Protein AF-A0A0S8CFD9-F1 (afdb_monomer_lite)

Sequence (136 aa):
MGNGNPRMIHVLEFGCQAPLKFYMHCTACPQFEESCTDLMLGKEILGGKKKLVYNGTDYVEGSVHASSFNCTAPLQYFEKSKKKCGHMGRCREEGLLLALLSGKKGLDCSQKTAIELPIKKRPRKVAQSEAVAVVS

Radius of gyration: 24.29 Å; chains: 1; bounding box: 42×68×75 Å

pLDDT: mean 71.14, std 16.25, range [38.03, 89.5]

Foldseek 3D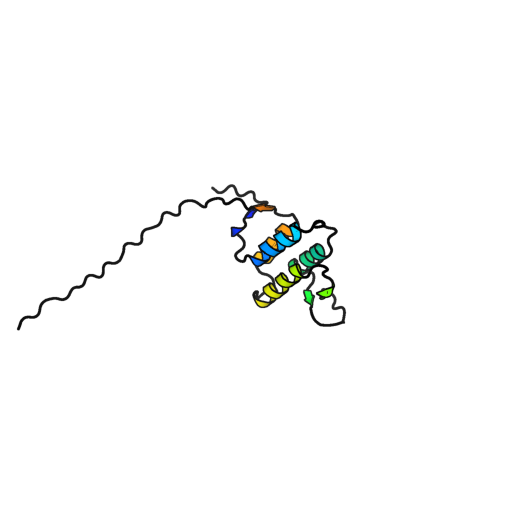i:
DDPDPPQEDEPVVDPDCLLVVLLVVLVPDPPLDPPQQQLVVLLCVLVQQADEDDDDPDDDPRYDYQVSDPDCSNVVSQVVQCVPPPPNSDDPSSVVSSCCSVSSHDYDHDPPVPDPPPPPPDPPPDDDDDDDDDDD

Structure (mmCIF, N/CA/C/O backbone):
data_AF-A0A0S8CFD9-F1
#
_entry.id   AF-A0A0S8CFD9-F1
#
loop_
_atom_site.group_PDB
_atom_site.id
_atom_site.type_symbol
_atom_site.label_atom_id
_atom_site.label_alt_id
_atom_site.label_comp_id
_atom_site.label_asym_id
_atom_site.label_entity_id
_atom_site.label_seq_id
_atom_site.pdbx_PDB_ins_code
_atom_site.Cartn_x
_atom_site.Cartn_y
_atom_site.Cartn_z
_atom_site.occupancy
_atom_site.B_iso_or_equiv
_atom_site.auth_seq_id
_atom_site.auth_comp_id
_atom_site.auth_asym_id
_atom_site.auth_atom_id
_atom_site.pdbx_PDB_model_num
ATOM 1 N N . MET A 1 1 ? 22.351 -17.065 -15.302 1.00 38.03 1 MET A N 1
ATOM 2 C CA . MET A 1 1 ? 22.212 -16.852 -13.844 1.00 38.03 1 MET A CA 1
ATOM 3 C C . MET A 1 1 ? 21.793 -15.411 -13.614 1.00 38.03 1 MET A C 1
ATOM 5 O O . MET A 1 1 ? 22.535 -14.506 -13.971 1.00 38.03 1 MET A O 1
ATOM 9 N N . GLY A 1 2 ? 20.561 -15.188 -13.158 1.00 44.53 2 GLY A N 1
ATOM 10 C CA . GLY A 1 2 ? 20.028 -13.842 -12.973 1.00 44.53 2 GLY A CA 1
ATOM 11 C C . GLY A 1 2 ? 20.650 -13.179 -11.751 1.00 44.53 2 GLY A C 1
ATOM 12 O O . GLY A 1 2 ? 20.253 -13.480 -10.633 1.00 44.53 2 GLY A O 1
ATOM 13 N N . ASN A 1 3 ? 21.586 -12.254 -11.964 1.00 45.25 3 ASN A N 1
ATOM 14 C CA . ASN A 1 3 ? 21.923 -11.243 -10.964 1.00 45.25 3 ASN A CA 1
ATOM 15 C C . ASN A 1 3 ? 20.725 -10.286 -10.852 1.00 45.25 3 ASN A C 1
ATOM 17 O O . ASN A 1 3 ? 20.642 -9.264 -11.539 1.00 45.25 3 ASN A O 1
ATOM 21 N N . GLY A 1 4 ? 19.720 -10.696 -10.082 1.00 53.72 4 GLY A N 1
ATOM 22 C CA . GLY A 1 4 ? 18.729 -9.791 -9.519 1.00 53.72 4 GLY A CA 1
ATOM 23 C C . GLY A 1 4 ? 19.340 -9.189 -8.265 1.00 53.72 4 GLY A C 1
ATOM 24 O O . GLY A 1 4 ? 19.803 -9.925 -7.398 1.00 53.72 4 GLY A O 1
ATOM 25 N N . ASN A 1 5 ? 19.387 -7.863 -8.175 1.00 59.53 5 ASN A N 1
ATOM 26 C CA . ASN A 1 5 ? 19.776 -7.215 -6.931 1.00 59.53 5 ASN A CA 1
ATOM 27 C C . ASN A 1 5 ? 18.731 -7.622 -5.870 1.00 59.53 5 ASN A C 1
ATOM 29 O O . ASN A 1 5 ? 17.555 -7.313 -6.064 1.00 59.53 5 ASN A O 1
ATOM 33 N N . PRO A 1 6 ? 19.096 -8.321 -4.776 1.00 66.75 6 PRO A N 1
ATOM 34 C CA . PRO A 1 6 ? 18.129 -8.876 -3.817 1.00 66.75 6 PRO A CA 1
ATOM 35 C C . PRO A 1 6 ? 17.280 -7.800 -3.117 1.00 66.75 6 PRO A C 1
ATOM 37 O O . PRO A 1 6 ? 16.282 -8.105 -2.458 1.00 66.75 6 PRO A O 1
ATOM 40 N N . ARG A 1 7 ? 17.672 -6.532 -3.279 1.00 83.00 7 ARG A N 1
ATOM 41 C CA . ARG A 1 7 ? 16.973 -5.343 -2.794 1.00 83.00 7 ARG A CA 1
ATOM 42 C C . ARG A 1 7 ? 15.937 -4.783 -3.771 1.00 83.00 7 ARG A C 1
ATOM 44 O O . ARG A 1 7 ? 15.326 -3.778 -3.441 1.00 83.00 7 ARG A O 1
ATOM 51 N N . MET A 1 8 ? 15.719 -5.387 -4.937 1.00 87.31 8 MET A N 1
ATOM 52 C CA . MET A 1 8 ? 14.752 -4.903 -5.928 1.00 87.31 8 MET A CA 1
ATOM 53 C C . MET A 1 8 ? 13.580 -5.879 -6.081 1.00 87.31 8 MET A C 1
ATOM 55 O O . MET A 1 8 ? 13.761 -7.091 -5.970 1.00 87.31 8 MET A O 1
ATOM 59 N N . ILE A 1 9 ? 12.382 -5.345 -6.318 1.00 87.75 9 ILE A N 1
ATOM 60 C CA . ILE A 1 9 ? 11.201 -6.088 -6.773 1.00 87.75 9 ILE A CA 1
ATOM 61 C C . ILE A 1 9 ? 10.943 -5.668 -8.213 1.00 87.75 9 ILE A C 1
ATOM 63 O O . ILE A 1 9 ? 10.767 -4.480 -8.487 1.00 87.75 9 ILE A O 1
ATOM 67 N N . HIS A 1 10 ? 10.895 -6.625 -9.129 1.00 87.94 10 HIS A N 1
ATOM 68 C CA . HIS A 1 10 ? 10.576 -6.341 -10.520 1.00 87.94 10 HIS A CA 1
ATOM 69 C C . HIS A 1 10 ? 9.066 -6.132 -10.702 1.00 87.94 10 HIS A C 1
ATOM 71 O O . HIS A 1 10 ? 8.259 -6.848 -10.107 1.00 87.94 10 HIS A O 1
ATOM 77 N N . VAL A 1 11 ? 8.651 -5.201 -11.569 1.00 85.00 11 VAL A N 1
ATOM 78 C CA . VAL A 1 11 ? 7.219 -4.911 -11.820 1.00 85.00 11 VAL A CA 1
ATOM 79 C C . VAL A 1 11 ? 6.401 -6.149 -12.218 1.00 85.00 11 VAL A C 1
ATOM 81 O O . VAL A 1 11 ? 5.229 -6.250 -11.869 1.00 85.00 11 VAL A O 1
ATOM 84 N N . LEU A 1 12 ? 7.027 -7.117 -12.899 1.00 84.75 12 LEU A N 1
ATOM 85 C CA . LEU A 1 12 ? 6.398 -8.385 -13.308 1.00 84.75 12 LEU A CA 1
ATOM 86 C C . LEU A 1 12 ? 6.181 -9.379 -12.155 1.00 84.75 12 LEU A C 1
ATOM 88 O O . LEU A 1 12 ? 5.481 -10.372 -12.336 1.00 84.75 12 LEU A O 1
ATOM 92 N N . GLU A 1 13 ? 6.765 -9.149 -10.977 1.00 83.94 13 GLU A N 1
ATOM 93 C CA . GLU A 1 13 ? 6.500 -9.985 -9.799 1.00 83.94 13 GLU A CA 1
ATOM 94 C C . GLU A 1 13 ? 5.101 -9.748 -9.220 1.00 83.94 13 GLU A C 1
ATOM 96 O O . GLU A 1 13 ? 4.577 -10.608 -8.506 1.00 83.94 13 GLU A O 1
ATOM 101 N N . PHE A 1 14 ? 4.481 -8.611 -9.548 1.00 78.94 14 PHE A N 1
ATOM 102 C CA . PHE A 1 14 ? 3.106 -8.309 -9.187 1.00 78.94 14 PHE A CA 1
ATOM 103 C C . PHE A 1 14 ? 2.140 -9.015 -10.145 1.00 78.94 14 PHE A C 1
ATOM 105 O O . PHE A 1 14 ? 1.973 -8.607 -11.293 1.00 78.94 14 PHE A O 1
ATOM 112 N N . GLY A 1 15 ? 1.432 -10.038 -9.655 1.00 74.19 15 GLY A N 1
ATOM 113 C CA . GLY A 1 15 ? 0.377 -10.721 -10.418 1.00 74.19 15 GLY A CA 1
ATOM 114 C C . GLY A 1 15 ? -0.862 -9.851 -10.675 1.00 74.19 15 GLY A C 1
ATOM 115 O O . GLY A 1 15 ? -1.696 -10.174 -11.518 1.00 74.19 15 GLY A O 1
ATOM 116 N N . CYS A 1 16 ? -0.981 -8.723 -9.971 1.00 77.06 16 CYS A N 1
ATOM 117 C CA . CYS A 1 16 ? -2.039 -7.733 -10.127 1.00 77.06 16 CYS A CA 1
ATOM 118 C C . CYS A 1 16 ? -1.429 -6.332 -10.231 1.00 77.06 16 CYS A C 1
ATOM 120 O O . CYS A 1 16 ? -0.510 -5.998 -9.491 1.00 77.06 16 CYS A O 1
ATOM 122 N N . GLN A 1 17 ? -1.979 -5.473 -11.093 1.00 78.25 17 GLN A N 1
ATOM 123 C CA . GLN A 1 17 ? -1.491 -4.094 -11.232 1.00 78.25 17 GLN A CA 1
ATOM 124 C C . GLN A 1 17 ? -1.951 -3.141 -10.120 1.00 78.25 17 GLN A C 1
ATOM 126 O O . GLN A 1 17 ? -1.376 -2.066 -9.972 1.00 78.25 17 GLN A O 1
ATOM 131 N N . ALA A 1 18 ? -2.996 -3.475 -9.356 1.00 80.81 18 ALA A N 1
ATOM 132 C CA . ALA A 1 18 ? -3.547 -2.560 -8.350 1.00 80.81 18 ALA A CA 1
ATOM 133 C C . ALA A 1 18 ? -2.528 -2.129 -7.263 1.00 80.81 18 ALA A C 1
ATOM 135 O O . ALA A 1 18 ? -2.430 -0.925 -7.026 1.00 80.81 18 ALA A O 1
ATOM 136 N N . PRO A 1 19 ? -1.725 -3.034 -6.664 1.00 82.25 19 PRO A N 1
ATOM 137 C CA . PRO A 1 19 ? -0.672 -2.653 -5.719 1.00 82.25 19 PRO A CA 1
ATOM 138 C C . PRO A 1 19 ? 0.404 -1.761 -6.349 1.00 82.25 19 PRO A C 1
ATOM 140 O O . PRO A 1 19 ? 0.834 -0.785 -5.743 1.00 82.25 19 PRO A O 1
ATOM 143 N N . LEU A 1 20 ? 0.802 -2.043 -7.594 1.00 82.62 20 LEU A N 1
ATOM 144 C CA . LEU A 1 20 ? 1.786 -1.224 -8.303 1.00 82.62 20 LEU A CA 1
ATOM 145 C C . LEU A 1 20 ? 1.267 0.203 -8.537 1.00 82.62 20 LEU A C 1
ATOM 147 O O . LEU A 1 20 ? 1.984 1.173 -8.307 1.00 82.62 20 LEU A O 1
ATOM 151 N N . LYS A 1 21 ? -0.002 0.339 -8.942 1.00 82.69 21 LYS A N 1
ATOM 152 C CA . LYS A 1 21 ? -0.660 1.643 -9.119 1.00 82.69 21 LYS A CA 1
ATOM 153 C C . LYS A 1 21 ? -0.768 2.418 -7.808 1.00 82.69 21 LYS A C 1
ATOM 155 O O . LYS A 1 21 ? -0.552 3.624 -7.816 1.00 82.69 21 LYS A O 1
ATOM 160 N N . PHE A 1 22 ? -1.060 1.733 -6.701 1.00 83.69 22 PHE A N 1
ATOM 161 C CA . PHE A 1 22 ? -1.041 2.341 -5.372 1.00 83.69 22 PHE A CA 1
ATOM 162 C C . PHE A 1 22 ? 0.343 2.912 -5.056 1.00 83.69 22 PHE A C 1
ATOM 164 O O . PHE A 1 22 ? 0.452 4.089 -4.731 1.00 83.69 22 PHE A O 1
ATOM 171 N N . TYR A 1 23 ? 1.398 2.104 -5.207 1.00 85.56 23 TYR A N 1
ATOM 172 C CA . TYR A 1 23 ? 2.767 2.535 -4.925 1.00 85.56 23 TYR A CA 1
ATOM 173 C C . TYR A 1 23 ? 3.155 3.767 -5.750 1.00 85.56 23 TYR A C 1
ATOM 175 O O . TYR A 1 23 ? 3.583 4.761 -5.176 1.00 85.56 23 TYR A O 1
ATOM 183 N N . MET A 1 24 ? 2.914 3.735 -7.065 1.00 84.12 24 MET A N 1
ATOM 184 C CA . MET A 1 24 ? 3.189 4.859 -7.969 1.00 84.12 24 MET A CA 1
ATOM 185 C C . MET A 1 24 ? 2.437 6.134 -7.575 1.00 84.12 24 MET A C 1
ATOM 187 O O . MET A 1 24 ? 3.003 7.225 -7.617 1.00 84.12 24 MET A O 1
ATOM 191 N N . HIS A 1 25 ? 1.170 6.003 -7.174 1.00 82.06 25 HIS A N 1
ATOM 192 C CA . HIS A 1 25 ? 0.373 7.140 -6.727 1.00 82.06 25 HIS A CA 1
ATOM 193 C C . HIS A 1 25 ? 0.934 7.746 -5.441 1.00 82.06 25 HIS A C 1
ATOM 195 O O . HIS A 1 25 ? 1.066 8.963 -5.342 1.00 82.06 25 HIS A O 1
ATOM 201 N N . CYS A 1 26 ? 1.319 6.906 -4.478 1.00 79.88 26 CYS A N 1
ATOM 202 C CA . CYS A 1 26 ? 1.942 7.387 -3.258 1.00 79.88 26 CYS A CA 1
ATOM 203 C C . CYS A 1 26 ? 3.287 8.061 -3.552 1.00 79.88 26 CYS A C 1
ATOM 205 O O . CYS A 1 26 ? 3.486 9.171 -3.085 1.00 79.88 26 CYS A O 1
ATOM 207 N N . THR A 1 27 ? 4.162 7.472 -4.377 1.00 81.56 27 THR A N 1
ATOM 208 C CA . THR A 1 27 ? 5.469 8.068 -4.724 1.00 81.56 27 THR A CA 1
ATOM 209 C C . THR A 1 27 ? 5.372 9.376 -5.507 1.00 81.56 27 THR A C 1
ATOM 211 O O . THR A 1 27 ? 6.315 10.155 -5.500 1.00 81.56 27 THR A O 1
ATOM 214 N N . ALA A 1 28 ? 4.254 9.619 -6.197 1.00 81.25 28 ALA A N 1
ATOM 215 C CA . ALA A 1 28 ? 4.000 10.882 -6.886 1.00 81.25 28 ALA A CA 1
ATOM 216 C C . ALA A 1 28 ? 3.545 12.001 -5.931 1.00 81.25 28 ALA A C 1
ATOM 218 O O . ALA A 1 28 ? 3.490 13.163 -6.332 1.00 81.25 28 ALA A O 1
ATOM 219 N N . CYS A 1 29 ? 3.200 11.671 -4.682 1.00 75.00 29 CYS A N 1
ATOM 220 C CA . CYS A 1 29 ? 2.855 12.666 -3.680 1.00 75.00 29 CYS A CA 1
ATOM 221 C C . CYS A 1 29 ? 4.117 13.456 -3.287 1.00 75.00 29 CYS A C 1
ATOM 223 O O . CYS A 1 29 ? 5.112 12.846 -2.897 1.00 75.00 29 CYS A O 1
ATOM 225 N N . PRO A 1 30 ? 4.090 14.801 -3.314 1.00 72.69 30 PRO A N 1
ATOM 226 C CA . PRO A 1 30 ? 5.240 15.617 -2.920 1.00 72.69 30 PRO A CA 1
ATOM 227 C C . PRO A 1 30 ? 5.613 15.445 -1.443 1.00 72.69 30 PRO A C 1
ATOM 229 O O . PRO A 1 30 ? 6.729 15.752 -1.051 1.00 72.69 30 PRO A O 1
ATOM 232 N N . GLN A 1 31 ? 4.684 14.936 -0.631 1.00 71.25 31 GLN A N 1
ATOM 233 C CA . GLN A 1 31 ? 4.894 14.624 0.778 1.00 71.25 31 GLN A CA 1
ATOM 234 C C . GLN A 1 31 ? 5.145 13.129 1.007 1.00 71.25 31 GLN A C 1
ATOM 236 O O . GLN A 1 31 ? 4.879 12.655 2.103 1.00 71.25 31 GLN A O 1
ATOM 241 N N . PHE A 1 32 ? 5.574 12.353 0.002 1.00 74.19 32 PHE A N 1
ATOM 242 C CA . PHE A 1 32 ? 5.852 10.917 0.148 1.00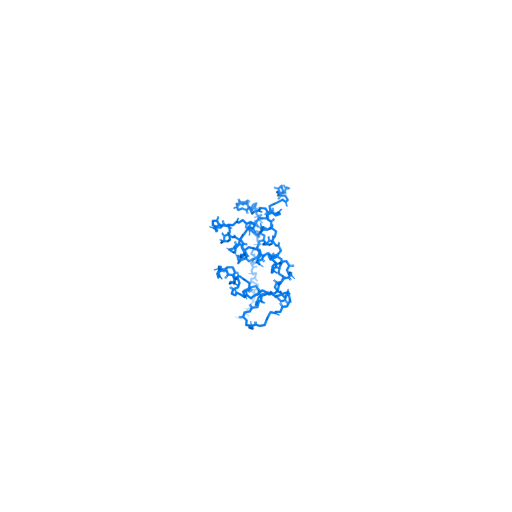 74.19 32 PHE A CA 1
ATOM 243 C C . PHE A 1 32 ? 7.107 10.653 0.994 1.00 74.19 32 PHE A C 1
ATOM 245 O O . PHE A 1 32 ? 8.140 10.183 0.525 1.00 74.19 32 PHE A O 1
ATOM 252 N N . GLU A 1 33 ? 6.986 10.951 2.276 1.00 72.88 33 GLU A N 1
ATOM 253 C CA . GLU A 1 33 ? 7.989 10.777 3.311 1.00 72.88 33 GLU A CA 1
ATOM 254 C C . GLU A 1 33 ? 7.351 10.055 4.502 1.00 72.88 33 GLU A C 1
ATOM 256 O O . GLU A 1 33 ? 6.136 9.842 4.553 1.00 72.88 33 GLU A O 1
ATOM 261 N N . GLU A 1 34 ? 8.155 9.660 5.489 1.00 69.81 34 GLU A N 1
ATOM 262 C CA . GLU A 1 34 ? 7.634 8.991 6.690 1.00 69.81 34 GLU A CA 1
ATOM 263 C C . GLU A 1 34 ? 6.630 9.844 7.481 1.00 69.81 34 GLU A C 1
ATOM 265 O O . GLU A 1 34 ? 5.819 9.293 8.220 1.00 69.81 34 GLU A O 1
ATOM 270 N N . SER A 1 35 ? 6.628 11.162 7.274 1.00 76.25 35 SER A N 1
ATOM 271 C CA . SER A 1 35 ? 5.670 12.111 7.847 1.00 76.25 35 SER A CA 1
ATOM 272 C C . SER A 1 35 ? 4.277 12.063 7.198 1.00 76.25 35 SER A C 1
ATOM 274 O O . SER A 1 35 ? 3.335 12.646 7.736 1.00 76.25 35 SER A O 1
ATOM 276 N N . CYS A 1 36 ? 4.101 11.360 6.072 1.00 82.75 36 CYS A N 1
ATOM 277 C CA . CYS A 1 36 ? 2.810 11.235 5.401 1.00 82.75 36 CYS A CA 1
ATOM 278 C C . CYS A 1 36 ? 1.851 10.333 6.185 1.00 82.75 36 CYS A C 1
ATOM 280 O O . CYS A 1 36 ? 2.033 9.113 6.258 1.00 82.75 36 CYS A O 1
ATOM 282 N N . THR A 1 37 ? 0.769 10.915 6.700 1.00 83.62 37 THR A N 1
ATOM 283 C CA . THR A 1 37 ? -0.266 10.188 7.448 1.00 83.62 37 THR A CA 1
ATOM 284 C C . THR A 1 37 ? -0.853 9.021 6.654 1.00 83.62 37 THR A C 1
ATOM 286 O O . THR A 1 37 ? -0.914 7.904 7.164 1.00 83.62 37 THR A O 1
ATOM 289 N N . ASP A 1 38 ? -1.210 9.228 5.384 1.00 82.94 38 ASP A N 1
ATOM 290 C CA . ASP A 1 38 ? -1.813 8.182 4.543 1.00 82.94 38 ASP A CA 1
ATOM 291 C C . ASP A 1 38 ? -0.858 7.006 4.310 1.00 82.94 38 ASP A C 1
ATOM 293 O O . ASP A 1 38 ? -1.276 5.845 4.278 1.00 82.94 38 ASP A O 1
ATOM 297 N N . LEU A 1 39 ? 0.443 7.294 4.186 1.00 83.75 39 LEU A N 1
ATOM 298 C CA . LEU A 1 39 ? 1.478 6.276 4.050 1.00 83.75 39 LEU A CA 1
ATOM 299 C C . LEU A 1 39 ? 1.623 5.459 5.336 1.00 83.75 39 LEU A C 1
ATOM 301 O O . LEU A 1 39 ? 1.721 4.231 5.269 1.00 83.75 39 LEU A O 1
ATOM 305 N N . MET A 1 40 ? 1.627 6.117 6.498 1.00 86.94 40 MET A N 1
ATOM 306 C CA . MET A 1 40 ? 1.681 5.440 7.795 1.00 86.94 40 MET A CA 1
ATOM 307 C C . MET A 1 40 ? 0.467 4.531 7.994 1.00 86.94 40 MET A C 1
ATOM 309 O O . MET A 1 40 ? 0.635 3.339 8.257 1.00 86.94 40 MET A O 1
ATOM 313 N N . LEU A 1 41 ? -0.744 5.052 7.780 1.00 86.44 41 LEU A N 1
ATOM 314 C CA . LEU A 1 41 ? -1.981 4.278 7.905 1.00 86.44 41 LEU A CA 1
ATOM 315 C C . LEU A 1 41 ? -2.010 3.105 6.916 1.00 86.44 41 LEU A C 1
ATOM 317 O O . LEU A 1 41 ? -2.336 1.977 7.291 1.00 86.44 41 LEU A O 1
ATOM 321 N N . GLY A 1 42 ? -1.597 3.332 5.665 1.00 85.81 42 GLY A N 1
ATOM 322 C CA . GLY A 1 42 ? -1.481 2.281 4.656 1.00 85.81 42 GLY A CA 1
ATOM 323 C C . GLY A 1 42 ? -0.511 1.169 5.069 1.00 85.81 42 GLY A C 1
ATOM 324 O O . GLY A 1 42 ? -0.848 -0.011 4.960 1.00 85.81 42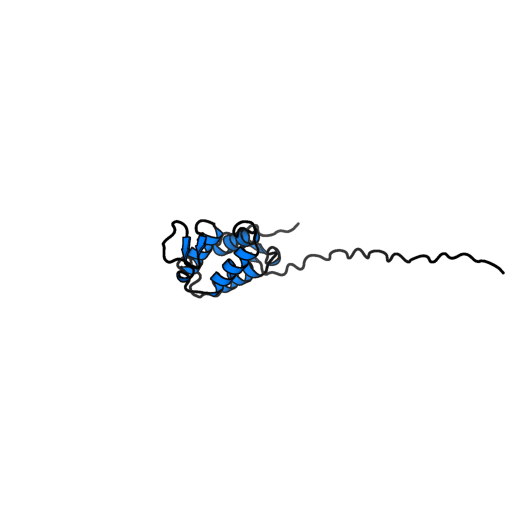 GLY A O 1
ATOM 325 N N . LYS A 1 43 ? 0.666 1.517 5.607 1.00 87.88 43 LYS A N 1
ATOM 326 C CA . LYS A 1 43 ? 1.648 0.551 6.133 1.00 87.88 43 LYS A CA 1
ATOM 327 C C . LYS A 1 43 ? 1.095 -0.251 7.310 1.00 87.88 43 LYS A C 1
ATOM 329 O O . LYS A 1 43 ? 1.336 -1.454 7.387 1.00 87.88 43 LYS A O 1
ATOM 334 N N . GLU A 1 44 ? 0.363 0.381 8.224 1.00 87.69 44 GLU A N 1
ATOM 335 C CA . GLU A 1 44 ? -0.247 -0.305 9.368 1.00 87.69 44 GLU A CA 1
ATOM 336 C C . GLU A 1 44 ? -1.322 -1.306 8.940 1.00 87.69 44 GLU A C 1
ATOM 338 O O . GLU A 1 44 ? -1.369 -2.415 9.481 1.00 87.69 44 GLU A O 1
ATOM 343 N N . ILE A 1 45 ? -2.141 -0.953 7.945 1.00 86.06 45 ILE A N 1
ATOM 344 C CA . ILE A 1 45 ? -3.156 -1.851 7.383 1.00 86.06 45 ILE A CA 1
ATOM 345 C C . ILE A 1 45 ? -2.494 -3.020 6.649 1.00 86.06 45 ILE A C 1
ATOM 347 O O . ILE A 1 45 ? -2.810 -4.172 6.937 1.00 86.06 45 ILE A O 1
ATOM 351 N N . LEU A 1 46 ? -1.526 -2.751 5.765 1.00 85.62 46 LEU A N 1
ATOM 352 C CA . LEU A 1 46 ? -0.781 -3.789 5.034 1.00 85.62 46 LEU A CA 1
ATOM 353 C C . LEU A 1 46 ? 0.006 -4.714 5.975 1.00 85.62 46 LEU A C 1
ATOM 355 O O . LEU A 1 46 ? 0.102 -5.917 5.744 1.00 85.62 46 LEU A O 1
ATOM 359 N N . GLY A 1 47 ? 0.548 -4.172 7.068 1.00 83.38 47 GLY A N 1
ATOM 360 C CA . GLY A 1 47 ? 1.193 -4.949 8.127 1.00 83.38 47 GLY A CA 1
ATOM 361 C C . GLY A 1 47 ? 0.212 -5.755 8.987 1.00 83.38 47 GLY A C 1
ATOM 362 O O . GLY A 1 47 ? 0.635 -6.566 9.809 1.00 83.38 47 GLY A O 1
ATOM 363 N N . GLY A 1 48 ? -1.097 -5.551 8.818 1.00 78.94 48 GLY A N 1
ATOM 364 C CA . GLY A 1 48 ? -2.156 -6.152 9.626 1.00 78.94 48 GLY A CA 1
ATOM 365 C C . GLY A 1 48 ? -2.159 -5.696 11.083 1.00 78.94 48 GLY A C 1
ATOM 366 O O . GLY A 1 48 ? -2.700 -6.402 11.928 1.00 78.94 48 GLY A O 1
ATOM 367 N N . LYS A 1 49 ? -1.546 -4.544 11.381 1.00 82.94 49 LYS A N 1
ATOM 368 C CA . LYS A 1 49 ? -1.593 -3.911 12.705 1.00 82.94 49 LYS A CA 1
ATOM 369 C C . LYS A 1 49 ? -2.939 -3.245 12.951 1.00 82.94 49 LYS A C 1
ATOM 371 O O . LYS A 1 49 ? -3.387 -3.189 14.089 1.00 82.94 49 LYS A O 1
ATOM 376 N N . LYS A 1 50 ? -3.568 -2.737 11.885 1.00 83.75 50 LYS A N 1
ATOM 377 C CA . LYS A 1 50 ? -4.886 -2.111 11.953 1.00 83.75 50 LYS A CA 1
ATOM 378 C C . LYS A 1 50 ? -5.818 -2.617 10.858 1.00 83.75 50 LYS A C 1
ATOM 380 O O . LYS A 1 50 ? -5.377 -2.999 9.776 1.00 83.75 50 LYS A O 1
ATOM 385 N N . LYS A 1 51 ? -7.122 -2.610 11.129 1.00 82.25 51 LYS A N 1
ATOM 386 C CA . LYS A 1 51 ? -8.174 -2.937 10.156 1.00 82.25 51 LYS A CA 1
ATOM 387 C C . LYS A 1 51 ? -8.858 -1.671 9.650 1.00 82.25 51 LYS A C 1
ATOM 389 O O . LYS A 1 51 ? -9.306 -0.851 10.440 1.00 82.25 51 LYS A O 1
ATOM 394 N N . LEU A 1 52 ? -8.995 -1.556 8.331 1.00 82.50 52 LEU A N 1
ATOM 395 C CA . LEU A 1 52 ? -9.754 -0.472 7.707 1.00 82.50 52 LEU A CA 1
ATOM 396 C C . LEU A 1 52 ? -11.264 -0.686 7.887 1.00 82.50 52 LEU A C 1
ATOM 398 O O . LEU A 1 52 ? -11.784 -1.743 7.493 1.00 82.50 52 LEU A O 1
ATOM 402 N N . VAL A 1 53 ? -11.949 0.312 8.443 1.00 83.38 53 VAL A N 1
ATOM 403 C CA . VAL A 1 53 ? -13.407 0.352 8.634 1.00 83.38 53 VAL A CA 1
ATOM 404 C C . VAL A 1 53 ? -14.014 1.541 7.885 1.00 83.38 53 VAL A C 1
ATOM 406 O O . VAL A 1 53 ? -13.406 2.604 7.802 1.00 83.38 53 VAL A O 1
ATOM 409 N N . TYR A 1 54 ? -15.196 1.334 7.304 1.00 77.94 54 TYR A N 1
ATOM 410 C CA . TYR A 1 54 ? -15.901 2.336 6.485 1.00 77.94 54 TYR A CA 1
ATOM 411 C C . TYR A 1 54 ? -17.167 2.867 7.161 1.00 77.94 54 TYR A C 1
ATOM 413 O O . TYR A 1 54 ? -17.581 3.983 6.876 1.00 77.94 54 TYR A O 1
ATOM 421 N N . ASN A 1 55 ? -17.764 2.054 8.039 1.00 74.25 55 ASN A N 1
ATOM 422 C CA . ASN A 1 55 ? -18.996 2.355 8.756 1.00 74.25 55 ASN A CA 1
ATOM 423 C C . ASN A 1 55 ? -18.764 2.146 10.255 1.00 74.25 55 ASN A C 1
ATOM 425 O O . ASN A 1 55 ? -18.148 1.149 10.641 1.00 74.25 55 ASN A O 1
ATOM 429 N N . GLY A 1 56 ? -19.321 3.042 11.069 1.00 62.94 56 GLY A N 1
ATOM 430 C CA . GLY A 1 56 ? -19.266 2.999 12.531 1.00 62.94 56 GLY A CA 1
ATOM 431 C C . GLY A 1 56 ? -18.605 4.249 13.110 1.00 62.94 56 GLY A C 1
ATOM 432 O O . GLY A 1 56 ? -17.548 4.667 12.648 1.00 62.94 56 GLY A O 1
ATOM 433 N N . THR A 1 57 ? -19.246 4.851 14.110 1.00 57.69 57 THR A N 1
ATOM 434 C CA . THR A 1 57 ? -18.734 6.012 14.861 1.00 57.69 57 THR A CA 1
ATOM 435 C C . THR A 1 57 ? -17.826 5.618 16.020 1.00 57.69 57 THR A C 1
ATOM 437 O O . THR A 1 57 ? -17.104 6.465 16.542 1.00 57.69 57 THR A O 1
ATOM 440 N N . ASP A 1 58 ? -17.845 4.347 16.417 1.00 59.00 58 ASP A N 1
ATOM 441 C CA . ASP A 1 58 ? -17.154 3.899 17.618 1.00 59.00 58 ASP A CA 1
ATOM 442 C C . ASP A 1 58 ? -15.713 3.512 17.299 1.00 59.00 58 ASP A C 1
ATOM 444 O O . ASP A 1 58 ? -15.429 2.732 16.386 1.00 59.00 58 ASP A O 1
ATOM 448 N N . TYR A 1 59 ? -14.787 4.075 18.074 1.00 61.56 59 TYR A N 1
ATOM 449 C CA . TYR A 1 59 ? -13.385 3.696 18.036 1.00 61.56 59 TYR A CA 1
ATOM 450 C C . TYR A 1 59 ? -13.254 2.215 18.406 1.00 61.56 59 TYR A C 1
ATOM 452 O O . TYR A 1 59 ? -13.422 1.831 19.563 1.00 61.56 59 TYR A O 1
ATOM 460 N N . VAL A 1 60 ? -12.941 1.377 17.418 1.00 71.75 60 VAL A N 1
ATOM 461 C CA . VAL A 1 60 ? -12.569 -0.019 17.651 1.00 71.75 60 VAL A CA 1
ATOM 462 C C . VAL A 1 60 ? -11.054 -0.079 17.766 1.00 71.75 60 VAL A C 1
ATOM 464 O O . VAL A 1 60 ? -10.334 0.310 16.841 1.00 71.75 60 VAL A O 1
ATOM 467 N N . GLU A 1 61 ? -10.554 -0.561 18.896 1.00 75.25 61 GLU A N 1
ATOM 468 C CA . GLU A 1 61 ? -9.120 -0.724 19.102 1.00 75.25 61 GLU A CA 1
ATOM 469 C C . GLU A 1 61 ? -8.510 -1.605 17.995 1.00 75.25 61 GLU A C 1
ATOM 471 O O . GLU A 1 61 ? -9.059 -2.641 17.612 1.00 75.25 61 GLU A O 1
ATOM 476 N N . GLY A 1 62 ? -7.399 -1.151 17.408 1.00 80.56 62 GLY A N 1
ATOM 477 C CA . GLY A 1 62 ? -6.802 -1.812 16.243 1.00 80.56 62 GLY A CA 1
ATOM 478 C C . GLY A 1 62 ? -7.542 -1.565 14.920 1.00 80.56 62 GLY A C 1
ATOM 479 O O . GLY A 1 62 ? -7.363 -2.327 13.967 1.00 80.56 62 GLY A O 1
ATOM 480 N N . SER A 1 63 ? -8.358 -0.513 14.814 1.00 83.00 63 SER A N 1
ATOM 481 C CA . SER A 1 63 ? -8.980 -0.086 13.555 1.00 83.00 63 SER A CA 1
ATOM 482 C C . SER A 1 63 ? -8.558 1.323 13.125 1.00 83.00 63 SER A C 1
ATOM 484 O O . SER A 1 63 ? -8.068 2.121 13.922 1.00 83.00 63 SER A O 1
ATOM 486 N N . VAL A 1 64 ? -8.703 1.604 11.830 1.00 84.50 64 VAL A N 1
ATOM 487 C CA . VAL A 1 64 ? -8.565 2.940 11.232 1.00 84.50 64 VAL A CA 1
ATOM 488 C C . VAL A 1 64 ? -9.822 3.206 10.431 1.00 84.50 64 VAL A C 1
ATOM 490 O O . VAL A 1 64 ? -10.203 2.384 9.592 1.00 84.50 64 VAL A O 1
ATOM 493 N N . HIS A 1 65 ? -10.446 4.355 10.668 1.00 86.19 65 HIS A N 1
ATOM 494 C CA . HIS A 1 65 ? -11.589 4.777 9.878 1.00 86.19 65 HIS A CA 1
ATOM 495 C C . HIS A 1 65 ? -11.131 5.299 8.512 1.00 86.19 65 HIS A C 1
ATOM 497 O O . HIS A 1 65 ? -10.114 5.981 8.405 1.00 86.19 65 HIS A O 1
ATOM 503 N N . ALA A 1 66 ? -11.878 4.998 7.451 1.00 83.12 66 ALA A N 1
ATOM 504 C CA . ALA A 1 66 ? -11.537 5.430 6.096 1.00 83.12 66 ALA A CA 1
ATOM 505 C C . ALA A 1 66 ? -11.406 6.961 5.980 1.00 83.12 66 ALA A C 1
ATOM 507 O O . ALA A 1 66 ? -10.564 7.442 5.231 1.00 83.12 66 ALA A O 1
ATOM 508 N N . SER A 1 67 ? -12.163 7.723 6.777 1.00 84.69 67 SER A N 1
ATOM 509 C CA . SER A 1 67 ? -12.062 9.191 6.836 1.00 84.69 67 SER A CA 1
ATOM 510 C C . SER A 1 67 ? -10.755 9.718 7.438 1.00 84.69 67 SER A C 1
ATOM 512 O O . SER A 1 67 ? -10.510 10.916 7.376 1.00 84.69 67 SER A O 1
ATOM 514 N N . SER A 1 68 ? -9.925 8.862 8.043 1.00 84.75 68 SER A N 1
ATOM 515 C CA . SER A 1 68 ? -8.590 9.240 8.522 1.00 84.75 68 SER A CA 1
ATOM 516 C C . SER A 1 68 ? -7.573 9.383 7.388 1.00 84.75 68 SER A C 1
ATOM 518 O O . SER A 1 68 ? -6.475 9.878 7.630 1.00 84.75 68 SER A O 1
ATOM 520 N N . PHE A 1 69 ? -7.916 8.938 6.176 1.00 82.38 69 PHE A N 1
ATOM 521 C CA . PHE A 1 69 ? -7.096 9.137 4.988 1.00 82.38 69 PHE A CA 1
ATOM 522 C C . PHE A 1 69 ? -7.432 10.475 4.333 1.00 82.38 69 PHE A C 1
ATOM 524 O O . PHE A 1 69 ? -8.591 10.745 4.019 1.00 82.38 69 PHE A O 1
ATOM 531 N N . ASN A 1 70 ? -6.408 11.276 4.061 1.00 79.88 70 ASN A N 1
ATOM 532 C CA . ASN A 1 70 ? -6.538 12.527 3.318 1.00 79.88 70 ASN A CA 1
ATOM 533 C C . ASN A 1 70 ? -6.704 12.264 1.815 1.00 79.88 70 ASN A C 1
ATOM 535 O O . ASN A 1 70 ? -7.418 12.988 1.124 1.00 79.88 70 ASN A O 1
ATOM 539 N N . CYS A 1 71 ? -6.067 11.211 1.301 1.00 76.75 71 CYS A N 1
ATOM 540 C CA . CYS A 1 71 ? -6.179 10.792 -0.084 1.00 76.75 71 CYS A CA 1
ATOM 541 C C . CYS A 1 71 ? -7.103 9.576 -0.235 1.00 76.75 71 CYS A C 1
ATOM 543 O O . CYS A 1 71 ? -6.901 8.511 0.355 1.00 76.75 71 CYS A O 1
ATOM 545 N N . THR A 1 72 ? -8.103 9.706 -1.106 1.00 74.56 72 THR A N 1
ATOM 546 C CA . THR A 1 72 ? -9.089 8.649 -1.377 1.00 74.56 72 THR A CA 1
ATOM 547 C C . THR A 1 72 ? -8.585 7.578 -2.345 1.00 74.56 72 THR A C 1
ATOM 549 O O . THR A 1 72 ? -9.089 6.455 -2.339 1.00 74.56 72 THR A O 1
ATOM 552 N N . ALA A 1 73 ? -7.572 7.869 -3.164 1.00 73.50 73 ALA A N 1
ATOM 553 C CA . ALA A 1 73 ? -7.017 6.900 -4.110 1.00 73.50 73 ALA A CA 1
ATOM 554 C C . ALA A 1 73 ? -6.379 5.672 -3.415 1.00 73.50 73 ALA A C 1
ATOM 556 O O . ALA A 1 73 ? -6.684 4.545 -3.822 1.00 73.50 73 ALA A O 1
ATOM 557 N N . PRO A 1 74 ? -5.587 5.831 -2.334 1.00 69.38 74 PRO A N 1
ATOM 558 C CA . PRO A 1 74 ? -5.147 4.731 -1.481 1.00 69.38 74 PRO A CA 1
ATOM 559 C C . PRO A 1 74 ? -6.283 3.838 -0.967 1.00 69.38 74 PRO A C 1
ATOM 561 O O . PRO A 1 74 ? -6.175 2.612 -1.006 1.00 69.38 74 PRO A O 1
ATOM 564 N N . LEU A 1 75 ? -7.402 4.427 -0.534 1.00 74.38 75 LEU A N 1
ATOM 565 C CA . LEU A 1 75 ? -8.548 3.681 -0.000 1.00 74.38 75 LEU A CA 1
ATOM 566 C C . LEU A 1 75 ? -9.157 2.725 -1.030 1.00 74.38 75 LEU A C 1
ATOM 568 O O . LEU A 1 75 ? -9.535 1.604 -0.684 1.00 74.38 75 LEU A O 1
ATOM 572 N N . GLN A 1 76 ? -9.200 3.127 -2.305 1.00 78.44 76 GLN A N 1
ATOM 573 C CA . GLN A 1 76 ? -9.754 2.295 -3.377 1.00 78.44 76 GLN A CA 1
ATOM 574 C C . GLN A 1 76 ? -8.985 0.983 -3.575 1.00 78.44 76 GLN A C 1
ATOM 576 O O . GLN A 1 76 ? -9.565 -0.015 -4.014 1.00 78.44 76 GLN A O 1
ATOM 581 N N . TYR A 1 77 ? -7.681 0.968 -3.283 1.00 80.56 77 TYR A N 1
ATOM 582 C CA . TYR A 1 77 ? -6.892 -0.261 -3.311 1.00 80.56 77 TYR A CA 1
ATOM 583 C C . TYR A 1 77 ? -7.375 -1.238 -2.237 1.00 80.56 77 TYR A C 1
ATOM 585 O O . TYR A 1 77 ? -7.708 -2.381 -2.558 1.00 80.56 77 TYR A O 1
ATOM 593 N N . PHE A 1 78 ? -7.483 -0.768 -0.992 1.00 78.00 78 PHE A N 1
ATOM 594 C CA . PHE A 1 78 ? -7.885 -1.589 0.150 1.00 78.00 78 PHE A CA 1
ATOM 595 C C . PHE A 1 78 ? -9.324 -2.105 0.033 1.00 78.00 78 PHE A C 1
ATOM 597 O O . PHE A 1 78 ? -9.599 -3.250 0.394 1.00 78.00 78 PHE A O 1
ATOM 604 N N . GLU A 1 79 ? -10.240 -1.323 -0.547 1.00 76.81 79 GLU A N 1
ATOM 605 C CA . GLU A 1 79 ? -11.597 -1.797 -0.858 1.00 76.81 79 GLU A CA 1
ATOM 606 C C . GLU A 1 79 ? -11.583 -2.992 -1.815 1.00 76.81 79 GLU A C 1
ATOM 608 O O . GLU A 1 79 ? -12.308 -3.977 -1.632 1.00 76.81 79 GLU A O 1
ATOM 613 N N . LYS A 1 80 ? -10.767 -2.899 -2.869 1.00 71.75 80 LYS A N 1
ATOM 614 C CA . LYS A 1 80 ? -10.685 -3.919 -3.916 1.00 71.75 80 LYS A CA 1
ATOM 615 C C . LYS A 1 80 ? -9.920 -5.154 -3.442 1.00 71.75 80 LYS A C 1
ATOM 617 O O . LYS A 1 80 ? -10.302 -6.256 -3.842 1.00 71.75 80 LYS A O 1
ATOM 622 N N . SER A 1 81 ? -8.888 -5.001 -2.606 1.00 70.56 81 SER A N 1
ATOM 623 C CA . SER A 1 81 ? -8.120 -6.135 -2.074 1.00 70.56 81 SER A CA 1
ATOM 624 C C . SER A 1 81 ? -8.954 -6.966 -1.097 1.00 70.56 81 SER A C 1
ATOM 626 O O . SER A 1 81 ? -9.033 -8.182 -1.271 1.00 70.56 81 SER A O 1
ATOM 628 N N . LYS A 1 82 ? -9.706 -6.331 -0.183 1.00 66.00 82 LYS A N 1
ATOM 629 C CA . LYS A 1 82 ? -10.630 -7.021 0.741 1.00 66.00 82 LYS A CA 1
ATOM 630 C C . LYS A 1 82 ? -11.652 -7.906 0.027 1.00 66.00 82 LYS A C 1
ATOM 632 O O . LYS A 1 82 ? -11.945 -9.000 0.492 1.00 66.00 82 LYS A O 1
ATOM 637 N N . LYS A 1 83 ? -12.203 -7.437 -1.097 1.00 63.84 83 LYS A N 1
ATOM 638 C CA . LYS A 1 83 ? -13.229 -8.173 -1.858 1.00 63.84 83 LYS A CA 1
ATOM 639 C C . LYS A 1 83 ? -12.663 -9.342 -2.664 1.00 63.84 83 LYS A C 1
ATOM 641 O O . LYS A 1 83 ? -13.400 -10.269 -2.977 1.00 63.84 83 LYS A O 1
ATOM 646 N N . LYS A 1 84 ? -11.384 -9.281 -3.046 1.00 61.56 84 LYS A N 1
ATOM 647 C CA . LYS A 1 84 ? -10.751 -10.271 -3.932 1.00 61.56 84 LYS A CA 1
ATOM 648 C C . LYS A 1 84 ? -9.837 -11.252 -3.205 1.00 61.56 84 LYS A C 1
ATOM 650 O O . LYS A 1 84 ? -9.560 -12.316 -3.750 1.00 61.56 84 LYS A O 1
ATOM 655 N N . CYS A 1 85 ? -9.364 -10.919 -2.007 1.00 61.84 85 CYS A N 1
ATOM 656 C CA . CYS A 1 85 ? -8.447 -11.762 -1.257 1.00 61.84 85 CYS A CA 1
ATOM 657 C C . CYS A 1 85 ? -9.155 -12.444 -0.079 1.00 61.84 85 CYS A C 1
ATOM 659 O O . CYS A 1 85 ? -9.492 -11.801 0.914 1.00 61.84 85 CYS A O 1
ATOM 661 N N . GLY A 1 86 ? -9.341 -13.767 -0.175 1.00 54.38 86 GLY A N 1
ATOM 662 C CA . GLY A 1 86 ? -10.011 -14.580 0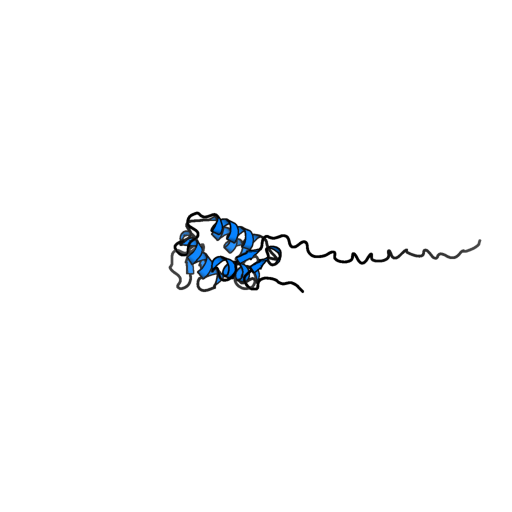.850 1.00 54.38 86 GLY A CA 1
ATOM 663 C C . GLY A 1 86 ? -9.299 -14.627 2.212 1.00 54.38 86 GLY A C 1
ATOM 664 O O . GLY A 1 86 ? -9.916 -14.982 3.211 1.00 54.38 86 GLY A O 1
ATOM 665 N N . HIS A 1 87 ? -8.029 -14.216 2.293 1.00 55.44 87 HIS A N 1
ATOM 666 C CA . HIS A 1 87 ? -7.238 -14.213 3.530 1.00 55.44 87 HIS A CA 1
ATOM 667 C C . HIS A 1 87 ? -7.237 -12.853 4.243 1.00 55.44 87 HIS A C 1
ATOM 669 O O . HIS A 1 87 ? -6.181 -12.276 4.491 1.00 55.44 87 HIS A O 1
ATOM 675 N N . MET A 1 88 ? -8.417 -12.318 4.580 1.00 53.78 88 MET A N 1
ATOM 676 C CA . MET A 1 88 ? -8.550 -11.046 5.321 1.00 53.78 88 MET A CA 1
ATOM 677 C C . MET A 1 88 ? -7.726 -9.880 4.725 1.00 53.78 88 MET A C 1
ATOM 679 O O . MET A 1 88 ? -7.224 -9.036 5.463 1.00 53.78 88 MET A O 1
ATOM 683 N N . GLY A 1 89 ? -7.565 -9.843 3.398 1.00 56.03 89 GLY A N 1
ATOM 684 C CA . GLY A 1 89 ? -6.737 -8.859 2.688 1.00 56.03 89 GLY A CA 1
ATOM 685 C C . GLY A 1 89 ? -5.341 -9.355 2.295 1.00 56.03 89 GLY A C 1
ATOM 686 O O . GLY A 1 89 ? -4.880 -8.998 1.223 1.00 56.03 89 GLY A O 1
ATOM 687 N N . ARG A 1 90 ? -4.714 -10.270 3.048 1.00 62.03 90 ARG A N 1
ATOM 688 C CA . ARG A 1 90 ? -3.301 -10.645 2.856 1.00 62.03 90 ARG A CA 1
ATOM 689 C C . ARG A 1 90 ? -3.061 -11.497 1.606 1.00 62.03 90 ARG A C 1
ATOM 691 O O . ARG A 1 90 ? -3.053 -12.727 1.671 1.00 62.03 90 ARG A O 1
ATOM 698 N N . CYS A 1 91 ? -2.789 -10.847 0.478 1.00 73.94 91 CYS A N 1
ATOM 699 C CA . CYS A 1 91 ? -2.209 -11.487 -0.702 1.00 73.94 91 CYS A CA 1
ATOM 700 C C . CYS A 1 91 ? -0.683 -11.324 -0.742 1.00 73.94 91 CYS A C 1
ATOM 702 O O . CYS A 1 91 ? -0.105 -10.439 -0.108 1.00 73.94 91 CYS A O 1
ATOM 704 N N . ARG A 1 92 ? -0.016 -12.172 -1.535 1.00 82.62 92 ARG A N 1
ATOM 705 C CA . ARG A 1 92 ? 1.425 -12.068 -1.821 1.00 82.62 92 ARG A CA 1
ATOM 706 C C . ARG A 1 92 ? 1.808 -10.647 -2.252 1.00 82.62 92 ARG A C 1
ATOM 708 O O . ARG A 1 92 ? 2.848 -10.131 -1.849 1.00 82.62 92 ARG A O 1
ATOM 715 N N . GLU A 1 93 ? 0.955 -10.011 -3.044 1.00 83.12 93 GLU A N 1
ATOM 716 C CA . GLU A 1 93 ? 1.155 -8.676 -3.585 1.00 83.12 93 GLU A CA 1
ATOM 717 C C . GLU A 1 93 ? 1.112 -7.569 -2.523 1.00 83.12 93 GLU A C 1
ATOM 719 O O . GLU A 1 93 ? 1.843 -6.590 -2.658 1.00 83.12 93 GLU A O 1
ATOM 724 N N . GLU A 1 94 ? 0.327 -7.720 -1.451 1.00 84.31 94 GLU A N 1
ATOM 725 C CA . GLU A 1 94 ? 0.345 -6.783 -0.317 1.00 84.31 94 GLU A CA 1
ATOM 726 C C . GLU A 1 94 ? 1.691 -6.816 0.414 1.00 84.31 94 GLU A C 1
ATOM 728 O O . GLU A 1 94 ? 2.202 -5.771 0.813 1.00 84.31 94 GLU A O 1
ATOM 733 N N . GLY A 1 95 ? 2.316 -7.994 0.522 1.00 85.81 95 GLY A N 1
ATOM 734 C CA . GLY A 1 95 ? 3.663 -8.132 1.079 1.00 85.81 95 GLY A CA 1
ATOM 735 C C . GLY A 1 95 ? 4.735 -7.454 0.219 1.00 85.81 95 GLY A C 1
ATOM 736 O O . GLY A 1 95 ? 5.625 -6.786 0.751 1.00 85.81 95 GLY A O 1
ATOM 737 N N . LEU A 1 96 ? 4.631 -7.574 -1.109 1.00 88.19 96 LEU A N 1
ATOM 738 C CA . LEU A 1 96 ? 5.510 -6.863 -2.046 1.00 88.19 96 LEU A CA 1
ATOM 739 C C . LEU A 1 96 ? 5.311 -5.347 -1.950 1.00 88.19 96 LEU A C 1
ATOM 741 O O . LEU A 1 96 ? 6.287 -4.603 -1.864 1.00 88.19 96 LEU A O 1
ATOM 745 N N . LEU A 1 97 ? 4.056 -4.893 -1.900 1.00 88.75 97 LEU A N 1
ATOM 746 C CA . LEU A 1 97 ? 3.717 -3.484 -1.737 1.00 88.75 97 LEU A CA 1
ATOM 747 C C . LEU A 1 97 ? 4.265 -2.918 -0.421 1.00 88.75 97 LEU A C 1
ATOM 749 O O . LEU A 1 97 ? 4.888 -1.859 -0.420 1.00 88.75 97 LEU A O 1
ATOM 753 N N . LEU A 1 98 ? 4.097 -3.636 0.691 1.00 89.25 98 LEU A N 1
ATOM 754 C CA . LEU A 1 98 ? 4.632 -3.227 1.987 1.00 89.25 98 LEU A CA 1
ATOM 755 C C . LEU A 1 98 ? 6.162 -3.111 1.954 1.00 89.25 98 LEU A C 1
ATOM 757 O O . LEU A 1 98 ? 6.711 -2.141 2.470 1.00 89.25 98 LEU A O 1
ATOM 761 N N . ALA A 1 99 ? 6.857 -4.055 1.314 1.00 89.00 99 ALA A N 1
ATOM 762 C CA . ALA A 1 99 ? 8.311 -3.998 1.174 1.00 89.00 99 ALA A CA 1
ATOM 763 C C . ALA A 1 99 ? 8.787 -2.760 0.390 1.00 89.00 99 ALA A C 1
ATOM 765 O O . ALA A 1 99 ? 9.800 -2.171 0.775 1.00 89.00 99 ALA A O 1
ATOM 766 N N . LEU A 1 100 ? 8.047 -2.354 -0.652 1.00 89.50 100 LEU A N 1
ATOM 767 C CA . LEU A 1 100 ? 8.310 -1.124 -1.407 1.00 89.50 100 LEU A CA 1
ATOM 768 C C . LEU A 1 100 ? 8.056 0.131 -0.562 1.00 89.50 100 LEU A C 1
ATOM 770 O O . LEU A 1 100 ? 8.919 0.998 -0.461 1.00 89.50 100 LEU A O 1
ATOM 774 N N . LEU A 1 101 ? 6.891 0.228 0.086 1.00 88.38 101 LEU A N 1
ATOM 775 C CA . LEU A 1 101 ? 6.512 1.403 0.882 1.00 88.38 101 LEU A CA 1
ATOM 776 C C . LEU A 1 101 ? 7.414 1.592 2.109 1.00 88.38 101 LEU A C 1
ATOM 778 O O . LEU A 1 101 ? 7.659 2.718 2.536 1.00 88.38 101 LEU A O 1
ATOM 782 N N . SER A 1 102 ? 7.901 0.503 2.707 1.00 85.81 102 SER A N 1
ATOM 783 C CA . SER A 1 102 ? 8.853 0.542 3.823 1.00 85.81 102 SER A CA 1
ATOM 784 C C . SER A 1 102 ? 10.291 0.856 3.397 1.00 85.81 102 SER A C 1
ATOM 786 O O . SER A 1 102 ? 11.167 0.842 4.255 1.00 85.81 102 SER A O 1
ATOM 788 N N . GLY A 1 103 ? 10.571 1.050 2.103 1.00 84.94 103 GLY A N 1
ATOM 789 C CA . GLY A 1 103 ? 11.928 1.290 1.599 1.00 84.94 103 GLY A CA 1
ATOM 790 C C . GLY A 1 103 ? 12.880 0.097 1.755 1.00 84.94 103 GLY A C 1
ATOM 791 O O . GLY A 1 103 ? 14.069 0.210 1.471 1.00 84.94 103 GLY A O 1
ATOM 792 N N . LYS A 1 104 ? 12.379 -1.072 2.183 1.00 85.62 104 LYS A N 1
ATOM 793 C CA . LYS A 1 104 ? 13.182 -2.298 2.325 1.00 85.62 104 LYS A CA 1
ATOM 794 C C . LYS A 1 104 ? 13.619 -2.840 0.970 1.00 85.62 104 LYS A C 1
ATOM 796 O O . LYS A 1 104 ? 14.652 -3.504 0.879 1.00 85.62 104 LYS A O 1
ATOM 801 N N . LYS A 1 105 ? 12.806 -2.598 -0.059 1.00 87.31 105 LYS A N 1
ATOM 802 C CA . LYS A 1 105 ? 13.110 -2.922 -1.448 1.00 87.31 105 LYS A CA 1
ATOM 803 C C . LYS A 1 105 ? 12.781 -1.743 -2.361 1.00 87.31 105 LYS A C 1
ATOM 805 O O . LYS A 1 105 ? 11.833 -1.010 -2.098 1.00 87.31 105 LYS A O 1
ATOM 810 N N . GLY A 1 106 ? 13.554 -1.585 -3.429 1.00 86.62 106 GLY A N 1
ATOM 811 C CA . GLY A 1 106 ? 13.259 -0.674 -4.533 1.00 86.62 106 GLY A CA 1
ATOM 812 C C . GLY A 1 106 ? 12.431 -1.357 -5.620 1.00 86.62 106 GLY A C 1
ATOM 813 O O . GLY A 1 106 ? 12.354 -2.586 -5.678 1.00 86.62 106 GLY A O 1
ATOM 814 N N . LEU A 1 107 ? 11.814 -0.560 -6.488 1.00 88.62 107 LEU A N 1
ATOM 815 C CA . LEU A 1 107 ? 11.087 -1.065 -7.648 1.00 88.62 107 LEU A CA 1
ATOM 816 C C . LEU A 1 107 ? 11.997 -1.064 -8.884 1.00 88.62 107 LEU A C 1
ATOM 818 O O . LEU A 1 107 ? 12.588 -0.038 -9.214 1.00 88.62 107 LEU A O 1
ATOM 822 N N . ASP A 1 108 ? 12.091 -2.202 -9.570 1.00 88.50 108 ASP A N 1
ATOM 823 C CA . ASP A 1 108 ? 12.773 -2.326 -10.860 1.00 88.50 108 ASP A CA 1
ATOM 824 C C . ASP A 1 108 ? 11.754 -2.298 -12.006 1.00 88.50 108 ASP A C 1
ATOM 826 O O . ASP A 1 108 ? 10.956 -3.226 -12.180 1.00 88.50 108 ASP A O 1
ATOM 830 N N . CYS A 1 109 ? 11.794 -1.208 -12.774 1.00 81.25 109 CYS A N 1
ATOM 831 C CA . CYS A 1 109 ? 11.002 -1.007 -13.988 1.00 81.25 109 CYS A CA 1
ATOM 832 C C . CYS A 1 109 ? 11.775 -1.363 -15.265 1.00 81.25 109 CYS A C 1
ATOM 834 O O . CYS A 1 109 ? 11.234 -1.212 -16.363 1.00 81.25 109 CYS A O 1
ATOM 836 N N . SER A 1 110 ? 13.035 -1.795 -15.151 1.00 79.81 110 SER A N 1
ATOM 837 C CA . SER A 1 110 ? 13.835 -2.186 -16.306 1.00 79.81 110 SER A CA 1
ATOM 838 C C . SER A 1 110 ? 13.146 -3.359 -16.975 1.00 79.81 110 SER A C 1
ATOM 840 O O . SER A 1 110 ? 13.004 -4.413 -16.371 1.00 79.81 110 SER A O 1
ATOM 842 N N . GLN A 1 111 ? 12.747 -3.223 -18.237 1.00 58.41 111 GLN A N 1
ATOM 843 C CA . GLN A 1 111 ? 12.392 -4.396 -19.021 1.00 58.41 111 GLN A CA 1
ATOM 844 C C . GLN A 1 111 ? 13.675 -5.201 -19.236 1.00 58.41 111 GLN A C 1
ATOM 846 O O . GLN A 1 111 ? 14.367 -5.025 -20.235 1.00 58.41 111 GLN A O 1
ATOM 851 N N . LYS A 1 112 ? 14.025 -6.103 -18.313 1.00 55.12 112 LYS A N 1
ATOM 852 C CA . LYS A 1 112 ? 14.827 -7.255 -18.715 1.00 55.12 112 LYS A CA 1
ATOM 853 C C . LYS A 1 112 ? 13.927 -8.027 -19.663 1.00 55.12 112 LYS A C 1
ATOM 855 O O . LYS A 1 112 ? 13.048 -8.762 -19.222 1.00 55.12 112 LYS A O 1
ATOM 860 N N . THR A 1 113 ? 14.110 -7.786 -20.959 1.00 43.66 113 THR A N 1
ATOM 861 C CA . THR A 1 113 ? 13.673 -8.652 -22.048 1.00 43.66 113 THR A CA 1
ATOM 862 C C . THR A 1 113 ? 14.057 -10.064 -21.640 1.00 43.66 113 THR A C 1
ATOM 864 O O . THR A 1 113 ? 15.220 -10.463 -21.700 1.00 43.66 113 THR A O 1
ATOM 867 N N . ALA A 1 114 ? 13.091 -10.796 -21.091 1.00 46.22 114 ALA A N 1
ATOM 868 C CA . ALA A 1 114 ? 13.273 -12.188 -20.764 1.00 46.22 114 ALA A CA 1
ATOM 869 C C . ALA A 1 114 ? 13.439 -12.901 -22.104 1.00 46.22 114 ALA A C 1
ATOM 871 O O . ALA A 1 114 ? 12.471 -13.088 -22.831 1.00 46.22 114 ALA A O 1
ATOM 872 N N . ILE A 1 115 ? 14.706 -13.139 -22.446 1.00 44.66 115 ILE A N 1
ATOM 873 C CA . ILE A 1 115 ? 15.254 -14.394 -22.950 1.00 44.66 115 ILE A CA 1
ATOM 874 C C . ILE A 1 115 ? 14.251 -15.128 -23.832 1.00 44.66 115 ILE A C 1
ATOM 876 O O . ILE A 1 115 ? 13.290 -15.699 -23.317 1.00 44.66 115 ILE A O 1
ATOM 880 N N . GLU A 1 116 ? 14.531 -15.132 -25.137 1.00 38.06 116 GLU A N 1
ATOM 881 C CA . GLU A 1 116 ? 13.982 -16.058 -26.124 1.00 38.06 116 GLU A CA 1
ATOM 882 C C . GLU A 1 116 ? 13.643 -17.406 -25.475 1.00 38.06 116 GLU A C 1
ATOM 884 O O . GLU A 1 116 ? 14.493 -18.274 -25.271 1.00 38.06 116 GLU A O 1
ATOM 889 N N . LEU A 1 117 ? 12.374 -17.586 -25.115 1.00 39.69 117 LEU A N 1
ATOM 890 C CA . LEU A 1 117 ? 11.842 -18.913 -24.885 1.00 39.69 117 LEU A CA 1
ATOM 891 C C . LEU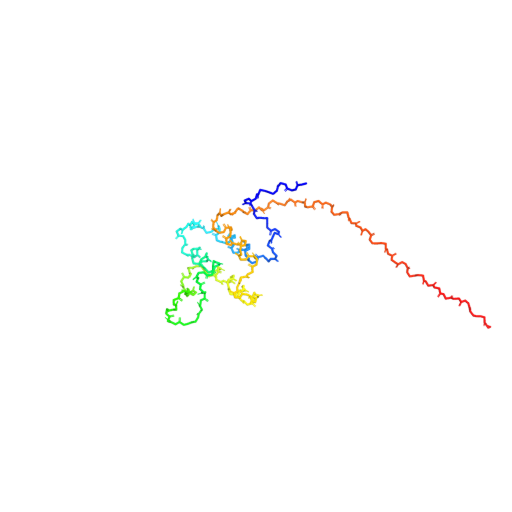 A 1 117 ? 11.934 -19.592 -26.251 1.00 39.69 117 LEU A C 1
ATOM 893 O O . LEU A 1 117 ? 11.330 -19.075 -27.197 1.00 39.69 117 LEU A O 1
ATOM 897 N N . PRO A 1 118 ? 12.661 -20.714 -26.412 1.00 41.44 118 PRO A N 1
ATOM 898 C CA . PRO A 1 118 ? 12.595 -21.446 -27.658 1.00 41.44 118 PRO A CA 1
ATOM 899 C C . PRO A 1 118 ? 11.134 -21.841 -27.828 1.00 41.44 118 PRO A C 1
ATOM 901 O O . PRO A 1 118 ? 10.586 -22.625 -27.047 1.00 41.44 118 PRO A O 1
ATOM 904 N N . ILE A 1 119 ? 10.485 -21.242 -28.825 1.00 46.72 119 ILE A N 1
ATOM 905 C CA . ILE A 1 119 ? 9.160 -21.627 -29.281 1.00 46.72 119 ILE A CA 1
ATOM 906 C C . ILE A 1 119 ? 9.312 -23.087 -29.699 1.00 46.72 119 ILE A C 1
ATOM 908 O O . ILE A 1 119 ? 9.724 -23.388 -30.820 1.00 46.72 119 ILE A O 1
ATOM 912 N N . LYS A 1 120 ? 9.018 -24.023 -28.790 1.00 45.84 120 LYS A N 1
ATOM 913 C CA . LYS A 1 120 ? 8.792 -25.413 -29.163 1.00 45.84 120 LYS A CA 1
ATOM 914 C C . LYS A 1 120 ? 7.566 -25.388 -30.062 1.00 45.84 120 LYS A C 1
ATOM 916 O O . LYS A 1 120 ? 6.432 -25.398 -29.582 1.00 45.84 120 LYS A O 1
ATOM 921 N N . LYS A 1 121 ? 7.808 -25.312 -31.374 1.00 44.19 121 LYS A N 1
ATOM 922 C CA . LYS A 1 121 ? 6.819 -25.579 -32.412 1.00 44.19 121 LYS A CA 1
ATOM 923 C C . LYS A 1 121 ? 6.236 -26.948 -32.083 1.00 44.19 121 LYS A C 1
ATOM 925 O O . LYS A 1 121 ? 6.900 -27.966 -32.258 1.00 44.19 121 LYS A O 1
ATOM 930 N N . ARG A 1 122 ? 5.023 -26.975 -31.531 1.00 45.25 122 ARG A N 1
ATOM 931 C CA . ARG A 1 122 ? 4.272 -28.223 -31.417 1.00 45.25 122 ARG A CA 1
ATOM 932 C C . ARG A 1 122 ? 4.081 -28.734 -32.848 1.00 45.25 122 ARG A C 1
ATOM 934 O O . ARG A 1 122 ? 3.599 -27.958 -33.676 1.00 45.25 122 ARG A O 1
ATOM 941 N N . PRO A 1 123 ? 4.456 -29.979 -33.175 1.00 48.12 123 PRO A N 1
ATOM 942 C CA . PRO A 1 123 ? 4.116 -30.530 -34.472 1.00 48.12 123 PRO A CA 1
ATOM 943 C C . PRO A 1 123 ? 2.588 -30.566 -34.580 1.00 48.12 123 PRO A C 1
ATOM 945 O O . PRO A 1 123 ? 1.897 -31.063 -33.687 1.00 48.12 123 PRO A O 1
ATOM 948 N N . ARG A 1 124 ? 2.057 -29.981 -35.659 1.00 47.62 124 ARG A N 1
ATOM 949 C CA . ARG A 1 124 ? 0.659 -30.161 -36.061 1.00 47.62 124 ARG A CA 1
ATOM 950 C C . ARG A 1 124 ? 0.426 -31.667 -36.192 1.00 47.62 124 ARG A C 1
ATOM 952 O O . ARG A 1 124 ? 1.063 -32.302 -37.026 1.00 47.62 124 ARG A O 1
ATOM 959 N N . LYS A 1 125 ? -0.483 -32.232 -35.392 1.00 45.97 125 LYS A N 1
ATOM 960 C CA . LYS A 1 125 ? -1.067 -33.540 -35.704 1.00 45.97 125 LYS A CA 1
ATOM 961 C C . LYS A 1 125 ? -1.866 -33.367 -36.993 1.00 45.97 125 LYS A C 1
ATOM 963 O O . LYS A 1 125 ? -2.924 -32.745 -36.981 1.00 45.97 125 LYS A O 1
ATOM 968 N N . VAL A 1 126 ? -1.318 -33.855 -38.098 1.00 47.78 126 VAL A N 1
ATOM 969 C CA . VAL A 1 126 ? -2.077 -34.104 -39.322 1.00 47.78 126 VAL A CA 1
ATOM 970 C C . VAL A 1 126 ? -2.977 -35.295 -39.011 1.00 47.78 126 VAL A C 1
ATOM 972 O O . VAL A 1 126 ? -2.482 -36.357 -38.640 1.00 47.78 126 VAL A O 1
ATOM 975 N N . ALA A 1 127 ? -4.292 -35.101 -39.080 1.00 44.75 127 ALA A N 1
ATOM 976 C CA . ALA A 1 127 ? -5.229 -36.212 -39.048 1.0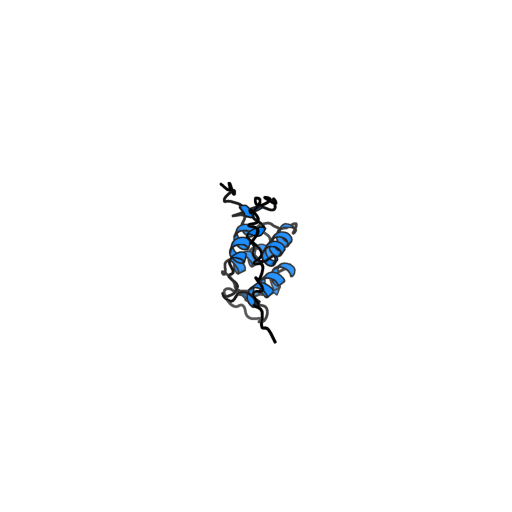0 44.75 127 ALA A CA 1
ATOM 977 C C . ALA A 1 127 ? -5.050 -37.008 -40.348 1.00 44.75 127 ALA A C 1
ATOM 979 O O . ALA A 1 127 ? -5.336 -36.497 -41.430 1.00 44.75 127 ALA A O 1
ATOM 980 N N . GLN A 1 128 ? -4.534 -38.233 -40.243 1.00 44.00 128 GLN A N 1
ATOM 981 C CA . GLN A 1 128 ? -4.657 -39.233 -41.299 1.00 44.00 128 GLN A CA 1
ATOM 982 C C . GLN A 1 128 ? -6.149 -39.539 -41.468 1.00 44.00 128 GLN A C 1
ATOM 984 O O . GLN A 1 128 ? -6.784 -40.036 -40.542 1.00 44.00 128 GLN A O 1
ATOM 989 N N . SER A 1 129 ? -6.717 -39.201 -42.627 1.00 41.22 129 SER A N 1
ATOM 990 C CA . SER A 1 129 ? -7.949 -39.842 -43.086 1.00 41.22 129 SER A CA 1
ATOM 991 C C . SER A 1 129 ? -7.554 -41.152 -43.744 1.00 41.22 129 SER A C 1
ATOM 993 O O . SER A 1 129 ? -6.997 -41.157 -44.838 1.00 41.22 129 SER A O 1
ATOM 995 N N . GLU A 1 130 ? -7.824 -42.245 -43.045 1.00 43.28 130 GLU A N 1
ATOM 996 C CA . GLU A 1 130 ? -7.865 -43.582 -43.612 1.00 43.28 130 GLU A CA 1
ATOM 997 C C . GLU A 1 130 ? -9.349 -43.925 -43.796 1.00 43.28 130 GLU A C 1
ATOM 999 O O . GLU A 1 130 ? -10.102 -43.988 -42.826 1.00 43.28 130 GLU A O 1
ATOM 1004 N N . ALA A 1 131 ? -9.791 -44.076 -45.042 1.00 41.91 131 ALA A N 1
ATOM 1005 C CA . ALA A 1 131 ? -11.054 -44.727 -45.363 1.00 41.91 131 ALA A CA 1
ATOM 1006 C C . ALA A 1 131 ? -10.848 -45.542 -46.641 1.00 41.91 131 ALA A C 1
ATOM 1008 O O . ALA A 1 131 ? -10.681 -45.012 -47.739 1.00 41.91 131 ALA A O 1
ATOM 1009 N N . VAL A 1 132 ? -10.768 -46.847 -46.412 1.00 42.53 132 VAL A N 1
ATOM 1010 C CA . VAL A 1 132 ? -10.573 -47.932 -47.366 1.00 42.53 132 VAL A CA 1
ATOM 1011 C C . VAL A 1 132 ? -11.804 -48.086 -48.266 1.00 42.53 132 VAL A C 1
ATOM 1013 O O . VAL A 1 132 ? -12.936 -47.849 -47.848 1.00 42.53 132 VAL A O 1
ATOM 1016 N N . ALA A 1 133 ? -11.541 -48.489 -49.508 1.00 42.09 133 ALA A N 1
ATOM 1017 C CA . ALA A 1 133 ? -12.495 -48.801 -50.564 1.00 42.09 133 ALA A CA 1
ATOM 1018 C C . ALA A 1 133 ? -13.608 -49.781 -50.150 1.00 42.09 133 ALA A C 1
ATOM 1020 O O . ALA A 1 133 ? -13.345 -50.765 -49.461 1.00 42.09 133 ALA A O 1
ATOM 1021 N N . VAL A 1 134 ? -14.810 -49.589 -50.705 1.00 43.66 134 VAL A N 1
ATOM 1022 C CA . VAL A 1 134 ? -15.783 -50.672 -50.907 1.00 43.66 134 VAL A CA 1
ATOM 1023 C C . VAL A 1 134 ? -16.380 -50.556 -52.308 1.00 43.66 134 VAL A C 1
ATOM 1025 O O . VAL A 1 134 ? -16.872 -49.508 -52.716 1.00 43.66 134 VAL A O 1
ATOM 1028 N N . VAL A 1 135 ? -16.261 -51.669 -53.025 1.00 38.88 135 VAL A N 1
ATOM 1029 C CA . VAL A 1 135 ? -16.797 -51.987 -54.349 1.00 38.88 135 VAL A CA 1
ATOM 1030 C C . VAL A 1 135 ? -18.313 -52.187 -54.270 1.00 38.88 135 VAL A C 1
ATOM 1032 O O . VAL A 1 135 ? -18.789 -52.816 -53.324 1.00 38.88 135 VAL A O 1
ATOM 1035 N N . SER A 1 136 ? -19.051 -51.748 -55.290 1.00 42.03 136 SER A N 1
ATOM 1036 C CA . SER A 1 136 ? -20.241 -52.425 -55.838 1.00 42.03 136 SER A CA 1
ATOM 1037 C C . SER A 1 136 ? -20.478 -51.942 -57.262 1.00 42.03 136 SER A C 1
ATOM 1039 O O . SER A 1 136 ? -20.415 -50.710 -57.466 1.00 42.03 136 SER A O 1
#

Secondary structure (DSSP, 8-state):
-----TTEEEGGG-SSHHHHHHHHHHHTSTT-STT-HHHHHHHHHHTTSSEEESS-SS--TTEEEGGG-S-HHHHHHHHHHHHH-TTTT--HHHHHHHHHHTTSSEEE-------------PPP------------